Protein AF-A0A7W9GWQ5-F1 (afdb_monomer_lite)

InterPro domains:
  IPR024074 Argininosuccinate synthetase, catalytic/multimerisation domain 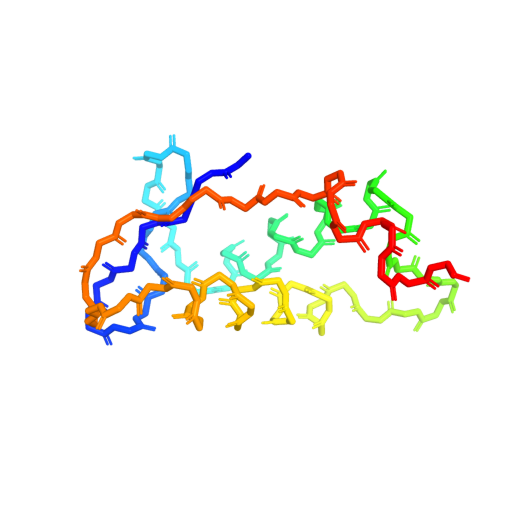body [SSF69864] (2-36)

Organism: NCBI:txid1524084

Radius of gyration: 11.76 Å; chains: 1; bounding box: 26×26×31 Å

Sequence (77 aa):
MTVTFDSGRPVALDGETVTLAEALLLAGQLARAHGLVGPGGSVLAAGAAVLDAARRELAADTGTVRVPLAEQERRVA

Foldseek 3Di:
DKFWADQQATQDDPRHGDDSVCQLQVQLVVCVVLVVADVVRDSSVNSVVQSVVQSVVDPDRGDMGDRPSVVVSVVVD

pLDDT: mean 89.01, std 13.47, range [47.66, 98.25]

Secondary structure (DSSP, 8-state):
-EEEEETTEEEEETTEE--HHHHHHHHHHHHHHTT-S-TT--HHHHHHHHHHHHHHH-SSSSEEEE--HHHHHHHH-

Structure (mmCIF, N/CA/C/O backbone):
data_AF-A0A7W9GWQ5-F1
#
_entry.id   AF-A0A7W9GWQ5-F1
#
loop_
_atom_site.group_PDB
_atom_site.id
_atom_site.type_symbol
_atom_site.label_atom_id
_atom_site.label_alt_id
_atom_site.label_comp_id
_atom_site.label_asym_id
_atom_site.label_entity_id
_atom_site.label_seq_id
_atom_site.pdbx_PDB_ins_code
_atom_site.Cartn_x
_atom_site.Cartn_y
_atom_site.Cartn_z
_atom_site.occupancy
_atom_site.B_iso_or_equiv
_atom_site.auth_seq_id
_atom_site.auth_comp_id
_atom_site.auth_asym_id
_atom_site.auth_atom_id
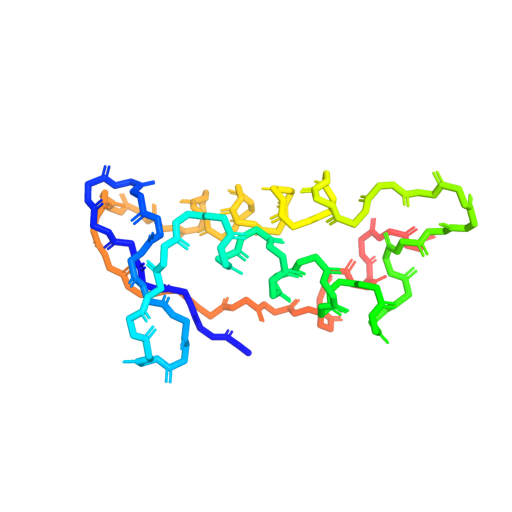_atom_site.pdbx_PDB_model_num
ATOM 1 N N . MET A 1 1 ? 7.713 -1.725 4.550 1.00 89.25 1 MET A N 1
ATOM 2 C CA . MET A 1 1 ? 6.746 -0.627 4.676 1.00 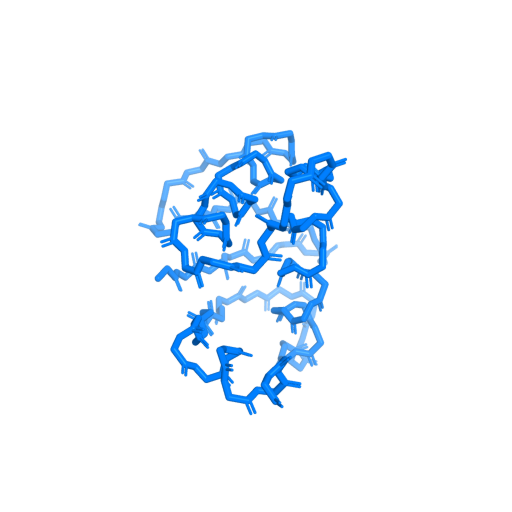89.25 1 MET A CA 1
ATOM 3 C C . MET A 1 1 ? 5.429 -1.167 5.205 1.00 89.25 1 MET A C 1
ATOM 5 O O . MET A 1 1 ? 5.022 -2.269 4.840 1.00 89.25 1 MET A O 1
ATOM 9 N N . THR A 1 2 ? 4.785 -0.400 6.068 1.00 94.94 2 THR A N 1
ATOM 10 C CA . THR A 1 2 ? 3.423 -0.580 6.568 1.00 94.94 2 THR A CA 1
ATOM 11 C C . THR A 1 2 ? 2.564 0.585 6.100 1.00 94.94 2 THR A C 1
ATOM 13 O O . THR A 1 2 ? 3.057 1.703 5.967 1.00 94.94 2 THR A O 1
ATOM 16 N N . VAL A 1 3 ? 1.293 0.317 5.819 1.00 96.88 3 VAL A N 1
ATOM 17 C CA . VAL A 1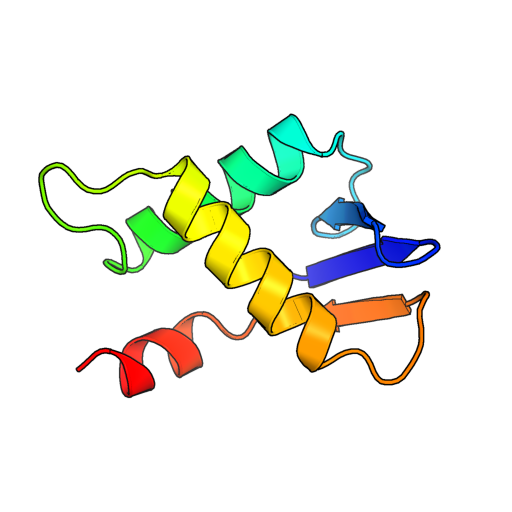 3 ? 0.313 1.323 5.400 1.00 96.88 3 VAL A CA 1
ATOM 18 C C . VAL A 1 3 ? -0.828 1.285 6.397 1.00 96.88 3 VAL A C 1
ATOM 20 O O . VAL A 1 3 ? -1.424 0.228 6.608 1.00 96.88 3 VAL A O 1
ATOM 23 N N . THR A 1 4 ? -1.135 2.426 7.000 1.00 97.88 4 THR A N 1
ATOM 24 C CA . THR A 1 4 ? -2.327 2.595 7.829 1.00 97.88 4 THR A CA 1
ATOM 25 C C . THR A 1 4 ? -3.418 3.245 7.001 1.00 97.88 4 THR A C 1
ATOM 27 O O . THR A 1 4 ? -3.202 4.289 6.381 1.00 97.88 4 THR A O 1
ATOM 30 N N . PHE A 1 5 ? -4.591 2.627 7.018 1.00 97.62 5 PHE A N 1
ATOM 31 C CA . PHE A 1 5 ? -5.801 3.121 6.393 1.00 97.62 5 PHE A CA 1
ATOM 32 C C . PHE A 1 5 ? -6.779 3.619 7.449 1.00 97.62 5 PHE A C 1
ATOM 34 O O . PHE A 1 5 ? -6.931 2.995 8.499 1.00 97.62 5 PHE A O 1
ATOM 41 N N . ASP A 1 6 ? -7.480 4.696 7.120 1.00 97.25 6 ASP A N 1
ATOM 42 C CA . ASP A 1 6 ? -8.690 5.132 7.800 1.00 97.25 6 ASP A CA 1
ATOM 43 C C . ASP A 1 6 ? -9.809 5.299 6.772 1.00 97.25 6 ASP A C 1
ATOM 45 O O . ASP A 1 6 ? -9.643 5.988 5.761 1.00 97.25 6 ASP A O 1
ATOM 49 N N . SER A 1 7 ? -10.941 4.631 7.001 1.00 94.94 7 SER A N 1
ATOM 50 C CA . SER A 1 7 ? -12.100 4.666 6.100 1.00 94.94 7 SER A CA 1
ATOM 51 C C . SER A 1 7 ? -11.721 4.365 4.637 1.00 94.94 7 SER A C 1
ATOM 53 O O . SER A 1 7 ? -12.154 5.036 3.697 1.00 94.94 7 SER A O 1
ATOM 55 N N . GLY A 1 8 ? -10.834 3.385 4.445 1.00 92.62 8 GLY A N 1
ATOM 56 C CA . GLY A 1 8 ? -10.310 2.949 3.152 1.00 92.62 8 GLY A CA 1
ATOM 57 C C . GLY A 1 8 ? -9.268 3.873 2.515 1.00 92.62 8 GLY A C 1
ATOM 58 O O . GLY A 1 8 ? -8.787 3.567 1.424 1.00 92.62 8 GLY A O 1
ATOM 59 N N . ARG A 1 9 ? -8.887 4.978 3.166 1.00 95.06 9 ARG A N 1
ATOM 60 C CA . ARG A 1 9 ? -7.891 5.935 2.663 1.00 95.06 9 ARG A CA 1
ATOM 61 C C . ARG A 1 9 ? -6.556 5.746 3.376 1.00 95.06 9 ARG A C 1
ATOM 63 O O . ARG A 1 9 ? -6.557 5.655 4.599 1.00 95.06 9 ARG A O 1
ATOM 70 N N . PRO A 1 10 ? -5.419 5.717 2.664 1.00 96.75 10 PRO A N 1
ATOM 71 C CA . PRO A 1 10 ? -4.117 5.699 3.315 1.00 96.75 10 PRO A CA 1
ATOM 72 C C . PRO A 1 10 ? -3.906 7.024 4.056 1.00 96.75 10 PRO A C 1
ATOM 74 O O . PRO A 1 10 ? -4.041 8.093 3.460 1.00 96.75 10 PRO A O 1
ATOM 77 N N . VAL A 1 11 ? -3.594 6.936 5.348 1.00 97.88 11 VAL A N 1
ATOM 78 C CA . VAL A 1 11 ? -3.363 8.094 6.229 1.00 97.88 11 VAL A CA 1
ATOM 79 C C . VAL A 1 11 ? -1.967 8.107 6.839 1.00 97.88 11 VAL A C 1
ATOM 81 O O . VAL A 1 11 ? -1.498 9.168 7.238 1.00 97.88 11 VAL A O 1
ATOM 84 N N . ALA A 1 12 ? -1.283 6.959 6.893 1.00 98.06 12 ALA A N 1
ATOM 85 C CA . ALA A 1 12 ? 0.101 6.896 7.346 1.00 98.06 12 ALA A CA 1
ATOM 86 C C . ALA A 1 12 ? 0.912 5.810 6.628 1.00 98.06 12 ALA A C 1
ATOM 88 O O . ALA A 1 12 ? 0.371 4.763 6.258 1.00 98.06 12 ALA A O 1
ATOM 89 N N . LEU A 1 13 ? 2.215 6.050 6.484 1.00 96.56 13 LEU A N 1
ATOM 90 C CA . LEU A 1 13 ? 3.211 5.078 6.034 1.00 96.56 13 LEU A CA 1
ATOM 91 C C . LEU A 1 13 ? 4.287 4.929 7.105 1.00 96.56 13 LEU A C 1
ATOM 93 O O . LEU A 1 13 ? 4.864 5.920 7.533 1.00 96.56 13 LEU A O 1
ATOM 97 N N . ASP A 1 14 ? 4.545 3.698 7.553 1.00 95.38 14 ASP A N 1
ATOM 98 C CA . ASP A 1 14 ? 5.537 3.409 8.605 1.00 95.38 14 ASP A CA 1
ATOM 99 C C . ASP A 1 14 ? 5.366 4.256 9.886 1.00 95.38 14 ASP A C 1
ATOM 101 O O . ASP A 1 14 ? 6.321 4.546 10.597 1.00 95.38 14 ASP A O 1
ATOM 105 N N . GLY A 1 15 ? 4.115 4.612 10.202 1.00 96.44 15 GLY A N 1
ATOM 106 C CA . GLY A 1 15 ? 3.741 5.421 11.367 1.00 96.44 15 GLY A CA 1
ATOM 107 C C . GLY A 1 15 ? 3.717 6.933 11.119 1.00 96.44 15 GLY A C 1
ATOM 108 O O . GLY A 1 15 ? 3.133 7.656 11.922 1.00 96.44 15 GLY A O 1
ATOM 109 N N . GLU A 1 16 ? 4.261 7.405 9.998 1.00 9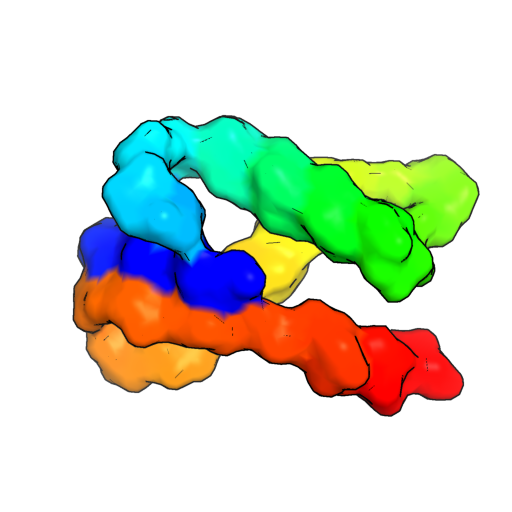7.81 16 GLU A N 1
ATOM 110 C CA . GLU A 1 16 ? 4.273 8.822 9.628 1.00 97.81 16 GLU A CA 1
ATOM 111 C C . GLU A 1 16 ? 2.998 9.204 8.878 1.00 97.81 16 GLU A C 1
ATOM 113 O O . GLU A 1 16 ? 2.602 8.524 7.929 1.00 97.81 16 GLU A O 1
ATOM 118 N N . THR A 1 17 ? 2.348 10.296 9.289 1.00 98.25 17 THR A N 1
ATOM 119 C CA . THR A 1 17 ? 1.126 10.785 8.628 1.00 98.25 17 THR A CA 1
ATOM 120 C C . THR A 1 17 ? 1.457 11.320 7.241 1.00 98.25 17 THR A C 1
ATOM 122 O O . THR A 1 17 ? 2.395 12.097 7.083 1.00 98.25 17 THR A O 1
ATOM 125 N N . VAL A 1 18 ? 0.664 10.935 6.242 1.00 97.81 18 VAL A N 1
ATOM 126 C CA . VAL A 1 18 ? 0.874 11.332 4.847 1.00 97.81 18 VAL A CA 1
ATOM 127 C C . VAL A 1 18 ? -0.425 11.769 4.188 1.00 97.81 18 VAL A C 1
ATOM 129 O O . VAL A 1 18 ? -1.516 11.291 4.503 1.00 97.81 18 VAL A O 1
ATOM 132 N N . THR A 1 19 ? -0.307 12.650 3.204 1.00 97.81 19 THR A N 1
ATOM 133 C CA . THR A 1 19 ? -1.367 12.902 2.230 1.00 97.81 19 THR A CA 1
ATOM 134 C C . THR A 1 19 ? -1.493 11.734 1.247 1.00 97.81 19 THR A C 1
ATOM 136 O O . THR A 1 19 ? -0.567 10.947 1.050 1.00 97.81 19 THR A O 1
ATOM 139 N N . LEU A 1 20 ? -2.623 11.655 0.537 1.00 96.50 20 LEU A N 1
ATOM 140 C CA . LEU A 1 20 ? -2.801 10.666 -0.533 1.00 96.50 20 LEU A CA 1
ATOM 141 C C . LEU A 1 20 ? -1.725 10.791 -1.628 1.00 96.50 20 LEU A C 1
ATOM 143 O O . LEU A 1 20 ? -1.258 9.782 -2.151 1.00 96.50 20 LEU A O 1
ATOM 147 N N . ALA A 1 21 ? -1.327 12.018 -1.973 1.00 97.25 21 ALA A N 1
ATOM 148 C CA . ALA A 1 21 ? -0.307 12.261 -2.989 1.00 97.25 21 ALA A CA 1
ATOM 149 C C . ALA A 1 21 ? 1.070 11.740 -2.548 1.00 97.25 21 ALA A C 1
ATOM 151 O O . ALA A 1 21 ? 1.755 11.077 -3.327 1.00 97.25 21 ALA A O 1
ATOM 152 N N . GLU A 1 22 ? 1.447 11.982 -1.291 1.00 97.81 22 GLU A N 1
ATOM 153 C CA . GLU A 1 22 ? 2.680 11.448 -0.705 1.00 97.81 22 GLU A CA 1
ATOM 154 C C . GLU A 1 22 ? 2.634 9.927 -0.605 1.00 97.81 22 GLU A C 1
ATOM 156 O O . GLU A 1 22 ? 3.600 9.273 -0.987 1.00 97.81 22 GLU A O 1
ATOM 161 N N . ALA A 1 23 ? 1.502 9.351 -0.187 1.00 97.25 23 ALA A N 1
ATOM 162 C CA . ALA A 1 23 ? 1.334 7.903 -0.127 1.00 97.25 23 ALA A CA 1
ATOM 163 C C . ALA A 1 23 ? 1.558 7.249 -1.501 1.00 97.25 23 ALA A C 1
ATOM 165 O O . ALA A 1 23 ? 2.314 6.284 -1.614 1.00 97.25 23 ALA A O 1
ATOM 166 N N . LEU A 1 24 ? 0.942 7.800 -2.555 1.00 96.81 24 LEU A N 1
ATOM 167 C CA . LEU A 1 24 ? 1.112 7.333 -3.934 1.00 96.81 24 LEU A CA 1
ATOM 168 C C . LEU A 1 24 ? 2.563 7.458 -4.401 1.00 96.81 24 LEU A C 1
ATOM 170 O O . LEU A 1 24 ? 3.103 6.530 -5.004 1.00 96.81 24 LEU A O 1
ATOM 174 N N . LEU A 1 25 ? 3.201 8.597 -4.129 1.00 96.88 25 LEU A N 1
ATOM 175 C CA . LEU A 1 25 ? 4.574 8.840 -4.549 1.00 96.88 25 LEU A CA 1
ATOM 176 C C . LEU A 1 25 ? 5.550 7.906 -3.830 1.00 96.88 25 LEU A C 1
ATOM 178 O O . LEU A 1 25 ? 6.350 7.253 -4.492 1.00 96.88 25 LEU A O 1
ATOM 182 N N . LEU A 1 26 ? 5.473 7.806 -2.503 1.00 95.94 26 LEU A N 1
ATOM 183 C CA . LEU A 1 26 ? 6.371 6.985 -1.689 1.00 95.94 26 LEU A CA 1
ATOM 184 C C . LEU A 1 26 ? 6.209 5.496 -2.006 1.00 95.94 26 LEU A C 1
ATOM 186 O O . LEU A 1 26 ? 7.204 4.819 -2.268 1.00 95.94 26 LEU A O 1
ATOM 190 N N . ALA A 1 27 ? 4.970 4.999 -2.088 1.00 95.00 27 ALA A N 1
ATOM 191 C CA . ALA A 1 27 ? 4.706 3.621 -2.496 1.00 95.00 27 ALA A CA 1
ATOM 192 C C . ALA A 1 27 ? 5.212 3.339 -3.921 1.00 95.00 27 ALA A C 1
ATOM 194 O O . ALA A 1 27 ? 5.777 2.278 -4.181 1.00 95.00 27 ALA A O 1
ATOM 195 N N . GLY A 1 28 ? 5.064 4.299 -4.839 1.00 95.12 28 GLY A N 1
ATOM 196 C CA . GLY A 1 28 ? 5.553 4.187 -6.211 1.00 95.12 28 GLY A CA 1
ATOM 197 C C . GLY A 1 28 ? 7.079 4.189 -6.319 1.00 95.12 28 GLY A C 1
ATOM 198 O O . GLY A 1 28 ? 7.644 3.392 -7.068 1.00 95.12 28 GLY A O 1
ATOM 199 N N . GLN A 1 29 ? 7.763 5.061 -5.574 1.00 94.00 29 GLN A N 1
ATOM 200 C CA . GLN A 1 29 ? 9.230 5.094 -5.524 1.00 94.00 29 GLN A CA 1
ATOM 201 C C . GLN A 1 29 ? 9.785 3.799 -4.950 1.00 94.00 29 GLN A C 1
ATOM 203 O O . GLN A 1 29 ? 10.764 3.255 -5.458 1.00 94.00 29 GLN A O 1
ATOM 208 N N . LEU A 1 30 ? 9.117 3.269 -3.933 1.00 92.50 30 LEU A N 1
ATOM 209 C CA . LEU A 1 30 ? 9.473 1.997 -3.350 1.00 92.50 30 LEU A CA 1
ATOM 210 C C . LEU A 1 30 ? 9.252 0.847 -4.351 1.00 92.50 30 LEU A C 1
ATOM 212 O O . LEU A 1 30 ? 10.165 0.061 -4.579 1.00 92.50 30 LEU A O 1
ATOM 216 N N . ALA A 1 31 ? 8.116 0.803 -5.053 1.00 92.00 31 ALA A N 1
ATOM 217 C CA . ALA A 1 31 ? 7.890 -0.161 -6.135 1.00 92.00 31 ALA A CA 1
ATOM 218 C C . ALA A 1 31 ? 8.979 -0.085 -7.223 1.00 92.00 31 ALA A C 1
ATOM 220 O O . ALA A 1 31 ? 9.481 -1.109 -7.684 1.00 92.00 31 ALA A O 1
ATOM 221 N N . ARG A 1 32 ? 9.393 1.131 -7.603 1.00 92.31 32 ARG A N 1
ATOM 222 C CA . ARG A 1 32 ? 10.494 1.359 -8.548 1.00 92.31 32 ARG A CA 1
ATOM 223 C C . ARG A 1 32 ? 11.830 0.841 -8.013 1.00 92.31 32 ARG A C 1
ATOM 225 O O . ARG A 1 32 ? 12.564 0.215 -8.771 1.00 92.31 32 ARG A O 1
ATOM 232 N N . ALA A 1 33 ? 12.143 1.084 -6.741 1.00 91.31 33 ALA A N 1
ATOM 233 C CA . ALA A 1 33 ? 13.365 0.588 -6.102 1.00 91.31 33 ALA A CA 1
ATOM 234 C C . ALA A 1 33 ? 13.440 -0.950 -6.100 1.00 91.31 33 ALA A C 1
ATOM 236 O O . ALA A 1 33 ? 14.530 -1.508 -6.167 1.00 91.31 33 ALA A O 1
ATOM 237 N N . HIS A 1 34 ? 12.282 -1.613 -6.105 1.00 89.00 34 HIS A N 1
ATOM 238 C CA . HIS A 1 34 ? 12.126 -3.064 -6.223 1.00 89.00 34 HIS A CA 1
ATOM 239 C C . HIS A 1 34 ? 11.963 -3.563 -7.675 1.00 89.00 34 HIS A C 1
ATOM 241 O O . HIS A 1 34 ? 11.599 -4.711 -7.907 1.00 89.00 34 HIS A O 1
ATOM 247 N N . GLY A 1 35 ? 12.204 -2.717 -8.684 1.00 90.56 35 GLY A N 1
ATOM 248 C CA . GLY A 1 35 ? 12.171 -3.125 -10.094 1.00 90.56 35 GLY A CA 1
ATOM 249 C C . GLY A 1 35 ? 10.771 -3.332 -10.687 1.00 90.56 35 GLY A C 1
ATOM 250 O O . GLY A 1 35 ? 10.652 -3.779 -11.823 1.00 90.56 35 GLY A O 1
ATOM 251 N N . LEU A 1 36 ? 9.706 -2.952 -9.974 1.00 86.69 36 LEU A N 1
ATOM 252 C CA . LEU A 1 36 ? 8.314 -3.110 -10.424 1.00 86.69 36 LEU A CA 1
ATOM 253 C C . LEU A 1 36 ? 7.860 -2.002 -11.394 1.00 86.69 36 LEU A C 1
ATOM 255 O O . LEU A 1 36 ? 6.703 -1.966 -11.810 1.00 86.69 36 LEU A O 1
ATOM 259 N N . VAL A 1 37 ? 8.755 -1.071 -11.743 1.00 91.19 37 VAL A N 1
ATOM 260 C CA . VAL A 1 37 ? 8.487 0.040 -12.667 1.00 91.19 37 VAL A CA 1
ATOM 261 C C . VAL A 1 37 ? 9.527 0.027 -13.780 1.00 91.19 37 VAL A C 1
ATOM 263 O O . VAL A 1 37 ? 10.671 0.434 -13.579 1.00 91.19 37 VAL A O 1
ATOM 266 N N . GLY A 1 38 ? 9.120 -0.437 -14.962 1.00 86.94 38 GLY A N 1
ATOM 267 C CA . GLY A 1 38 ? 9.971 -0.469 -16.151 1.00 86.94 38 GLY A CA 1
ATOM 268 C C . GLY A 1 38 ? 10.225 0.915 -16.773 1.00 86.94 38 GLY A C 1
ATOM 269 O O . GLY A 1 38 ? 9.621 1.915 -16.366 1.00 86.94 38 GLY A O 1
ATOM 270 N N . PRO A 1 39 ? 11.103 0.998 -17.791 1.00 88.00 39 PRO A N 1
ATOM 271 C CA . PRO A 1 39 ? 11.339 2.225 -18.550 1.00 88.00 39 PRO A CA 1
ATOM 272 C C . PRO A 1 39 ? 10.036 2.794 -19.129 1.00 88.00 39 PRO A C 1
ATOM 274 O O . PRO A 1 39 ? 9.256 2.071 -19.741 1.00 88.00 39 PRO A O 1
ATOM 277 N N . GLY A 1 40 ? 9.782 4.089 -18.916 1.00 89.94 40 GLY A N 1
ATOM 278 C CA . GLY A 1 40 ? 8.529 4.743 -19.322 1.00 89.94 40 GLY A CA 1
ATOM 279 C C . GLY A 1 40 ? 7.314 4.431 -18.433 1.00 89.94 40 GLY A C 1
ATOM 280 O O . GLY A 1 40 ? 6.242 4.987 -18.657 1.00 89.94 40 GLY A O 1
ATOM 281 N N . GLY A 1 41 ? 7.467 3.584 -17.409 1.00 91.25 41 GLY A N 1
ATOM 282 C CA . GLY A 1 41 ? 6.414 3.263 -16.450 1.00 91.25 41 GLY A CA 1
ATOM 283 C C . GLY A 1 41 ? 6.073 4.434 -15.524 1.00 91.25 41 GLY A C 1
ATOM 284 O O . GLY A 1 41 ? 6.945 5.185 -15.080 1.00 91.25 41 GLY A O 1
ATOM 285 N N . SER A 1 42 ? 4.788 4.574 -15.197 1.00 95.69 42 SER A N 1
ATOM 286 C CA . SER A 1 42 ? 4.312 5.604 -14.271 1.00 95.69 42 SER A CA 1
ATOM 287 C C . SER A 1 42 ? 4.539 5.186 -12.819 1.00 95.69 42 SER A C 1
ATOM 289 O O . SER A 1 42 ? 3.941 4.227 -12.332 1.00 95.69 42 SER A O 1
ATOM 291 N N . VAL A 1 43 ? 5.356 5.963 -12.103 1.00 93.94 43 VAL A N 1
ATOM 292 C CA . VAL A 1 43 ? 5.600 5.787 -10.662 1.00 93.94 43 VAL A CA 1
ATOM 293 C C . VAL A 1 43 ? 4.299 5.905 -9.864 1.00 93.94 43 VAL A C 1
ATOM 295 O O . VAL A 1 43 ? 4.059 5.107 -8.965 1.00 93.94 43 VAL A O 1
ATOM 298 N N . LEU A 1 44 ? 3.424 6.849 -10.223 1.00 95.69 44 LEU A N 1
ATOM 299 C CA . LEU A 1 44 ? 2.141 7.029 -9.538 1.00 95.69 44 LEU A CA 1
ATOM 300 C C . LEU A 1 44 ? 1.190 5.851 -9.772 1.00 95.69 44 LEU A C 1
ATOM 302 O O . LEU A 1 44 ? 0.502 5.438 -8.844 1.00 95.69 44 LEU A O 1
ATOM 306 N N . ALA A 1 45 ? 1.175 5.280 -10.982 1.00 95.19 45 ALA A N 1
ATOM 307 C CA . ALA A 1 45 ? 0.370 4.092 -11.264 1.00 95.19 45 ALA A CA 1
ATOM 308 C C . ALA A 1 45 ? 0.863 2.880 -10.458 1.00 95.19 45 ALA A C 1
ATOM 310 O O . ALA A 1 45 ? 0.054 2.137 -9.907 1.00 95.19 45 ALA A O 1
ATOM 311 N N . ALA A 1 46 ? 2.182 2.719 -10.330 1.00 93.81 46 ALA A N 1
ATOM 312 C CA . ALA A 1 46 ? 2.768 1.678 -9.492 1.00 93.81 46 ALA A CA 1
ATOM 313 C C . ALA A 1 46 ? 2.437 1.879 -8.005 1.00 93.81 46 ALA A C 1
ATOM 315 O O . ALA A 1 46 ? 2.051 0.930 -7.327 1.00 93.81 46 ALA A O 1
ATOM 316 N N . GLY A 1 47 ? 2.508 3.118 -7.512 1.00 95.12 47 GLY A N 1
ATOM 317 C CA . GLY A 1 47 ? 2.096 3.454 -6.150 1.00 95.12 47 GLY A CA 1
ATOM 318 C C . GLY A 1 47 ? 0.624 3.149 -5.887 1.00 95.12 47 GLY A C 1
ATOM 319 O O . GLY A 1 47 ? 0.296 2.537 -4.873 1.00 95.12 47 GLY A O 1
ATOM 320 N N . ALA A 1 48 ? -0.259 3.493 -6.828 1.00 96.00 48 ALA A N 1
ATOM 321 C CA . ALA A 1 48 ? -1.678 3.156 -6.742 1.00 96.00 48 ALA A CA 1
ATOM 322 C C . ALA A 1 48 ? -1.902 1.638 -6.683 1.00 96.00 48 ALA A C 1
ATOM 324 O O . ALA A 1 48 ? -2.671 1.174 -5.847 1.00 96.00 48 ALA A O 1
ATOM 325 N N . ALA A 1 49 ? -1.195 0.862 -7.510 1.00 94.12 49 ALA A N 1
ATOM 326 C CA . ALA A 1 49 ? -1.289 -0.597 -7.505 1.00 94.12 49 ALA A CA 1
ATOM 327 C C . ALA A 1 49 ? -0.813 -1.215 -6.177 1.00 94.12 49 ALA A C 1
ATOM 329 O O . ALA A 1 49 ? -1.435 -2.149 -5.673 1.00 94.12 49 ALA A O 1
ATOM 330 N N . VAL A 1 50 ? 0.258 -0.679 -5.581 1.00 93.75 50 VAL A N 1
ATOM 331 C CA . VAL A 1 50 ? 0.743 -1.115 -4.262 1.00 93.75 50 VAL A CA 1
ATOM 332 C C . VAL A 1 50 ? -0.285 -0.825 -3.169 1.00 93.75 50 VAL A C 1
ATOM 334 O O . VAL A 1 50 ? -0.582 -1.705 -2.362 1.00 93.75 50 VAL A O 1
ATOM 337 N N . LEU A 1 51 ? -0.847 0.386 -3.142 1.00 95.12 51 LEU A N 1
ATOM 338 C CA . LEU A 1 51 ? -1.836 0.774 -2.134 1.00 95.12 51 LEU A CA 1
ATOM 339 C C . LEU A 1 51 ? -3.158 0.016 -2.294 1.00 95.12 51 LEU A C 1
ATOM 341 O O . LEU A 1 51 ? -3.763 -0.359 -1.295 1.00 95.12 51 LEU A O 1
ATOM 345 N N . ASP A 1 52 ? -3.588 -0.251 -3.526 1.00 94.62 52 ASP A N 1
ATOM 346 C CA . ASP A 1 52 ? -4.768 -1.069 -3.808 1.00 94.62 52 ASP A CA 1
ATOM 347 C C . ASP A 1 52 ? -4.565 -2.525 -3.359 1.00 94.62 52 ASP A C 1
ATOM 349 O O . ASP A 1 52 ? -5.429 -3.089 -2.688 1.00 94.62 52 ASP A O 1
ATOM 353 N N . ALA A 1 53 ? -3.398 -3.120 -3.632 1.00 92.38 53 ALA A N 1
ATOM 354 C CA . ALA A 1 53 ? -3.063 -4.452 -3.124 1.00 92.38 53 ALA A CA 1
ATOM 355 C C . ALA A 1 53 ? -3.091 -4.496 -1.586 1.00 92.38 53 ALA A C 1
ATOM 357 O O . ALA A 1 53 ? -3.744 -5.363 -1.008 1.00 92.38 53 ALA A O 1
ATOM 358 N N . ALA A 1 54 ? -2.466 -3.513 -0.931 1.00 93.38 54 ALA A N 1
ATOM 359 C CA . ALA A 1 54 ? -2.483 -3.373 0.522 1.00 93.38 54 ALA A CA 1
ATOM 360 C C . ALA A 1 54 ? -3.915 -3.215 1.068 1.00 93.38 54 ALA A C 1
ATOM 362 O O . ALA A 1 54 ? -4.290 -3.852 2.052 1.00 93.38 54 ALA A O 1
ATOM 363 N N . ARG A 1 55 ? -4.758 -2.418 0.398 1.00 94.06 55 ARG A N 1
ATOM 364 C CA . ARG A 1 55 ? -6.162 -2.236 0.783 1.00 94.06 55 ARG A CA 1
ATOM 365 C C . ARG A 1 55 ? -6.941 -3.546 0.702 1.00 94.06 55 ARG A C 1
ATOM 367 O O . ARG A 1 55 ? -7.751 -3.788 1.589 1.00 94.06 55 ARG A O 1
ATOM 374 N N . ARG A 1 56 ? -6.716 -4.386 -0.312 1.00 92.00 56 ARG A N 1
ATOM 375 C CA . ARG A 1 56 ? -7.409 -5.682 -0.456 1.00 92.00 56 ARG A CA 1
ATOM 376 C C . ARG A 1 56 ? -7.029 -6.697 0.622 1.00 92.00 56 ARG A C 1
ATOM 378 O O . ARG A 1 56 ? -7.839 -7.564 0.930 1.00 92.00 56 ARG A O 1
ATOM 385 N N . GLU A 1 57 ? -5.828 -6.599 1.185 1.00 90.44 57 GLU A N 1
ATOM 386 C CA . GLU A 1 57 ? -5.404 -7.440 2.313 1.00 90.44 57 GLU A CA 1
ATOM 387 C C . GLU A 1 57 ? -6.061 -7.022 3.638 1.00 90.44 57 GLU A C 1
ATOM 389 O O . GLU A 1 57 ? -6.201 -7.838 4.551 1.00 90.44 57 GLU A O 1
ATOM 394 N N . LEU A 1 58 ? -6.507 -5.767 3.749 1.00 91.44 58 LEU A N 1
ATOM 395 C CA . LEU A 1 58 ? -7.188 -5.270 4.935 1.00 91.44 58 LEU A CA 1
ATOM 396 C C . LEU A 1 58 ? -8.664 -5.710 4.943 1.00 91.44 58 LEU A C 1
ATOM 398 O O . LEU A 1 58 ? -9.486 -5.218 4.168 1.00 91.44 58 LEU A O 1
ATOM 402 N N . ALA A 1 59 ? -9.009 -6.619 5.861 1.00 86.69 59 ALA A N 1
ATOM 403 C CA . ALA A 1 59 ? -10.373 -7.141 6.020 1.00 86.69 59 ALA A CA 1
ATOM 404 C C . ALA A 1 59 ? -11.391 -6.089 6.506 1.00 86.69 59 ALA A C 1
ATOM 406 O O . ALA A 1 59 ? -12.592 -6.251 6.300 1.00 86.69 59 ALA A O 1
ATOM 407 N N . ALA A 1 60 ? -10.916 -5.023 7.152 1.00 89.38 60 ALA A N 1
ATOM 408 C CA . ALA A 1 60 ? -11.715 -3.896 7.623 1.00 89.38 60 ALA A CA 1
ATOM 409 C C . ALA A 1 60 ? -11.436 -2.633 6.787 1.00 89.38 60 ALA A C 1
ATOM 411 O O . ALA A 1 60 ? -10.493 -2.588 6.000 1.00 89.38 60 ALA A O 1
ATOM 412 N N . ASP A 1 61 ? -12.241 -1.585 6.966 1.00 88.00 61 ASP A N 1
ATOM 413 C CA . ASP A 1 61 ? -12.002 -0.288 6.313 1.00 88.00 61 ASP A CA 1
ATOM 414 C C . ASP A 1 61 ? -10.874 0.525 6.968 1.00 88.00 61 ASP A C 1
ATOM 416 O O . ASP A 1 61 ? -10.278 1.386 6.321 1.00 88.00 61 ASP A O 1
ATOM 420 N N . THR A 1 62 ? -10.550 0.229 8.226 1.00 95.44 62 THR A N 1
ATOM 421 C CA . THR A 1 62 ? -9.524 0.923 9.010 1.00 95.44 62 THR A CA 1
ATOM 422 C C . THR A 1 62 ? -8.567 -0.095 9.613 1.00 95.44 62 THR A C 1
ATOM 424 O O . THR A 1 62 ? -8.984 -1.153 10.089 1.00 95.44 62 THR A O 1
ATOM 427 N N . GLY A 1 63 ? -7.275 0.222 9.598 1.00 96.38 63 GLY A N 1
ATOM 428 C CA . GLY A 1 63 ? -6.233 -0.619 10.176 1.00 96.38 63 GLY A CA 1
ATOM 429 C C . GLY A 1 63 ? -4.906 -0.511 9.439 1.00 96.38 63 GLY A C 1
ATOM 430 O O . GLY A 1 63 ? -4.767 0.239 8.474 1.00 96.38 63 GLY A O 1
ATOM 431 N N . THR A 1 64 ? -3.918 -1.267 9.907 1.00 96.62 64 THR A N 1
ATOM 432 C CA . THR A 1 64 ? -2.554 -1.240 9.373 1.00 96.62 64 THR A CA 1
ATOM 433 C C . THR A 1 64 ? -2.209 -2.576 8.741 1.00 96.62 64 THR A C 1
ATOM 435 O O . THR A 1 64 ? -2.408 -3.628 9.345 1.00 96.62 64 THR A O 1
ATOM 438 N N . VAL A 1 65 ? -1.652 -2.529 7.536 1.00 95.31 65 VAL A N 1
ATOM 439 C CA . VAL A 1 65 ? -1.201 -3.702 6.786 1.00 95.31 65 VAL A CA 1
ATOM 440 C C . VAL A 1 65 ? 0.272 -3.558 6.425 1.00 95.31 65 VAL A C 1
ATOM 442 O O . VAL A 1 65 ? 0.771 -2.460 6.165 1.00 95.31 65 VAL A O 1
ATOM 445 N N . ARG A 1 66 ? 0.999 -4.673 6.428 1.00 92.81 66 ARG A N 1
ATOM 446 C CA . ARG A 1 66 ? 2.389 -4.718 5.972 1.00 92.81 66 ARG A CA 1
ATOM 447 C C . ARG A 1 66 ? 2.397 -4.952 4.470 1.00 92.81 66 ARG A C 1
ATOM 449 O O . ARG A 1 66 ? 1.775 -5.895 4.021 1.00 92.81 66 ARG A O 1
ATOM 456 N N . VAL A 1 67 ? 3.149 -4.153 3.718 1.00 86.38 67 VAL A N 1
ATOM 457 C CA . VAL A 1 67 ? 3.318 -4.348 2.271 1.00 86.38 67 VAL A CA 1
ATOM 458 C C . VAL A 1 67 ? 4.520 -5.269 2.029 1.00 86.38 67 VAL A C 1
ATOM 460 O O . VAL A 1 67 ? 5.657 -4.862 2.313 1.00 86.38 67 VAL A O 1
ATOM 463 N N . PRO A 1 68 ? 4.319 -6.500 1.522 1.00 70.06 68 PRO A N 1
ATOM 464 C CA . PRO A 1 68 ? 5.392 -7.457 1.295 1.00 70.06 68 PRO A CA 1
ATOM 465 C C . PRO A 1 68 ? 5.967 -7.283 -0.118 1.00 70.06 68 PRO A C 1
ATOM 467 O O . PRO A 1 68 ? 5.695 -8.056 -1.030 1.00 70.06 68 PRO A O 1
ATOM 470 N N . LEU A 1 69 ? 6.796 -6.259 -0.326 1.00 66.50 69 LEU A N 1
ATOM 471 C CA . LEU A 1 69 ? 7.328 -5.959 -1.667 1.00 66.50 69 LEU A CA 1
ATOM 472 C C . LEU A 1 69 ? 8.193 -7.083 -2.254 1.00 66.50 69 LEU A C 1
ATOM 474 O O . LEU A 1 69 ? 8.109 -7.342 -3.448 1.00 66.50 69 LEU A O 1
ATOM 478 N N . ALA A 1 70 ? 8.915 -7.825 -1.408 1.00 58.28 70 ALA A N 1
ATOM 479 C CA . ALA A 1 70 ? 9.662 -9.024 -1.807 1.00 58.28 70 ALA A CA 1
ATOM 480 C C . ALA A 1 70 ? 8.761 -10.192 -2.274 1.00 58.28 70 ALA A C 1
ATOM 482 O O . ALA A 1 70 ? 9.205 -11.129 -2.933 1.00 58.28 70 ALA A O 1
ATOM 483 N N . GLU A 1 71 ? 7.477 -10.180 -1.915 1.00 55.12 71 GLU A N 1
ATOM 484 C CA . GLU A 1 71 ? 6.499 -11.174 -2.368 1.00 55.12 71 GLU A CA 1
ATOM 485 C C . GLU A 1 71 ? 5.804 -10.726 -3.660 1.00 55.12 71 GLU A C 1
ATOM 487 O O . GLU A 1 71 ? 5.468 -11.557 -4.504 1.00 55.12 71 GLU A O 1
ATOM 492 N N . GLN A 1 72 ? 5.693 -9.410 -3.863 1.00 53.22 72 GLN A N 1
ATOM 493 C CA . GLN A 1 72 ? 5.256 -8.799 -5.117 1.00 53.22 72 GLN A CA 1
ATOM 494 C C . GLN A 1 72 ? 6.236 -9.092 -6.266 1.00 53.22 72 GLN A C 1
ATOM 496 O O . GLN A 1 72 ? 5.791 -9.430 -7.358 1.00 53.22 72 GLN A O 1
ATOM 501 N N . GLU A 1 73 ? 7.551 -9.053 -6.010 1.00 53.16 73 GLU A N 1
ATOM 502 C CA . GLU A 1 73 ? 8.610 -9.421 -6.972 1.00 53.16 73 GLU A CA 1
ATOM 503 C C . GLU A 1 73 ? 8.388 -10.810 -7.602 1.00 53.16 73 GLU A C 1
ATOM 505 O O . GLU A 1 73 ? 8.626 -10.999 -8.792 1.00 53.16 73 GLU A O 1
ATOM 510 N N . ARG A 1 74 ? 7.858 -11.773 -6.832 1.00 50.12 74 ARG A N 1
ATOM 511 C CA . ARG A 1 74 ? 7.594 -13.148 -7.296 1.00 50.12 74 ARG A CA 1
ATOM 512 C C . ARG A 1 74 ? 6.331 -13.309 -8.143 1.00 50.12 74 ARG A C 1
ATOM 514 O O . ARG A 1 74 ? 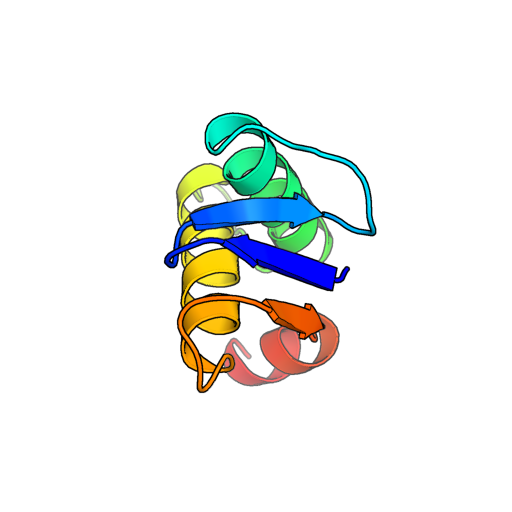6.181 -14.347 -8.773 1.00 50.12 74 ARG A O 1
ATOM 521 N N . ARG A 1 75 ? 5.411 -12.336 -8.147 1.00 51.41 75 ARG A N 1
ATOM 522 C CA . ARG A 1 75 ? 4.175 -12.391 -8.957 1.00 51.41 75 ARG A CA 1
ATOM 523 C C . ARG A 1 75 ? 4.306 -11.715 -10.323 1.00 51.41 75 ARG A C 1
ATOM 525 O O . ARG A 1 75 ? 3.401 -11.858 -11.139 1.00 51.41 75 ARG A O 1
ATOM 532 N N . VAL A 1 76 ? 5.369 -10.940 -10.536 1.00 50.91 76 VAL A N 1
ATOM 533 C CA . VAL A 1 76 ? 5.596 -10.157 -11.766 1.00 50.91 76 VAL A CA 1
ATOM 534 C C . VAL A 1 76 ? 6.676 -10.790 -12.662 1.00 50.91 76 VAL A C 1
ATOM 536 O O . VAL A 1 76 ? 6.797 -10.401 -13.821 1.00 50.91 76 VAL A O 1
ATOM 539 N N . ALA A 1 77 ? 7.428 -11.770 -12.144 1.00 47.66 77 ALA A N 1
ATOM 540 C CA . ALA A 1 77 ? 8.343 -12.635 -12.897 1.00 47.66 77 ALA A CA 1
ATOM 541 C C . ALA A 1 77 ? 7.608 -13.844 -13.495 1.00 47.66 77 ALA A C 1
ATOM 543 O O . ALA A 1 77 ? 7.973 -14.241 -14.624 1.00 47.66 77 ALA A O 1
#